Protein AF-A0A7R9AGT5-F1 (afdb_monomer)

pLDDT: mean 91.15, std 7.33, range [51.62, 98.0]

Sequence (104 aa):
MQAQLDRVGCFPYSAVEGAQANDLPNPVPETVKLARQEAFMALASEISTARLQLKVGKRCKVIIDQVSAQGGIGRTMGDAPEIDGVVYIQPATKASKRYRVGDI

Nearest PDB structures (foldseek):
  4jc0-assembly2_B  TM=9.418E-01  e=7.023E-04  Thermotoga maritima
  2qgq-assembly1_A  TM=9.342E-01  e=2.177E-03  Thermotoga maritima MSB8
  2qgq-assembly4_D  TM=9.523E-01  e=7.213E-03  Thermotoga maritima MSB8

Secondary structure (DSSP, 8-state):
-----SS---------TT-GGGGSS-PPPHHHHHHHHHHHHHHHHHHHHHHHHTTTTS---EEEEEEETTEEEEEETT--TTTS--EEEPPPSSTT----TT--

InterPro domains:
  IPR002792 TRAM domain [PF18693] (56-96)
  IPR005840 Ribosomal protein uS12 methylthiotransferase RimO [PTHR43837] (2-94)
  IPR012340 Nucleic acid-binding, OB-fold [G3DSA:2.40.50.140] (57-104)
  IPR023404 Radical SAM, alpha/beta horseshoe [G3DSA:3.80.30.20] (1-56)

Structure (mmCIF, N/CA/C/O backbone):
data_AF-A0A7R9AGT5-F1
#
_entry.id   AF-A0A7R9AGT5-F1
#
loop_
_atom_site.group_PDB
_atom_site.id
_atom_site.type_symbol
_atom_site.label_atom_id
_atom_site.label_alt_id
_atom_site.label_comp_id
_atom_site.label_asym_id
_atom_site.label_entity_id
_atom_site.label_seq_id
_atom_site.pdbx_PDB_ins_code
_atom_site.Cartn_x
_atom_site.Cartn_y
_atom_site.Cartn_z
_atom_site.occupancy
_atom_site.B_iso_or_equiv
_atom_site.auth_seq_id
_atom_site.auth_comp_id
_atom_site.auth_asym_id
_atom_site.auth_atom_id
_atom_site.pdbx_PDB_model_num
ATOM 1 N N . MET A 1 1 ? -0.781 -21.336 10.383 1.00 51.62 1 MET A N 1
ATOM 2 C CA . MET A 1 1 ? -0.254 -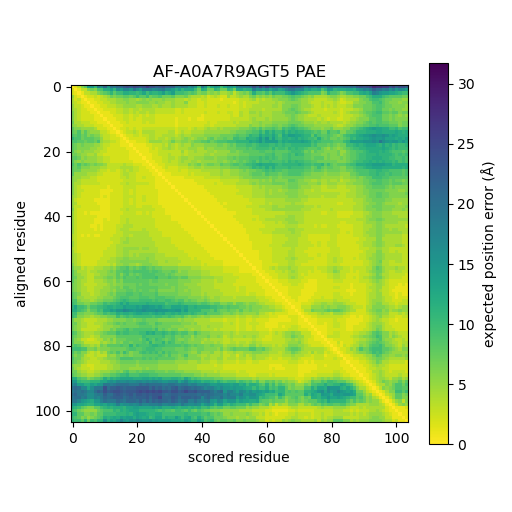20.691 9.159 1.00 51.62 1 MET A CA 1
ATOM 3 C C . MET A 1 1 ? -0.499 -19.194 9.281 1.00 51.62 1 MET A C 1
ATOM 5 O O . MET A 1 1 ? -1.618 -18.832 9.615 1.00 51.62 1 MET A O 1
ATOM 9 N N . GLN A 1 2 ? 0.512 -18.342 9.085 1.00 76.56 2 GLN A N 1
ATOM 10 C CA . GLN A 1 2 ? 0.329 -16.882 9.042 1.00 76.56 2 GLN A CA 1
ATOM 11 C C . GLN A 1 2 ? 0.080 -16.438 7.596 1.00 76.56 2 GLN A C 1
ATOM 13 O O . GLN A 1 2 ? 0.769 -16.892 6.681 1.00 76.56 2 GLN A O 1
ATOM 18 N N . ALA A 1 3 ? -0.915 -15.575 7.387 1.00 81.44 3 ALA A N 1
ATOM 19 C CA . ALA A 1 3 ? -1.191 -14.992 6.080 1.00 81.44 3 ALA A CA 1
ATOM 20 C C . ALA A 1 3 ? -0.148 -13.905 5.769 1.00 81.44 3 ALA A C 1
ATOM 22 O O . ALA A 1 3 ? 0.033 -12.976 6.549 1.00 81.44 3 ALA A O 1
ATOM 23 N N . GLN A 1 4 ? 0.543 -14.026 4.635 1.00 89.56 4 GLN A N 1
ATOM 24 C CA . GLN A 1 4 ? 1.566 -13.077 4.184 1.00 89.56 4 GLN A CA 1
ATOM 25 C C . GLN A 1 4 ? 0.985 -12.207 3.068 1.00 89.56 4 GLN A C 1
ATOM 27 O O . GLN A 1 4 ? 1.164 -12.513 1.891 1.00 89.56 4 GLN A O 1
ATOM 32 N N . LEU A 1 5 ? 0.229 -11.176 3.435 1.00 91.75 5 LEU A N 1
ATOM 33 C CA . LEU A 1 5 ? -0.466 -10.319 2.473 1.00 91.75 5 LEU A CA 1
ATOM 34 C C . LEU A 1 5 ? 0.515 -9.356 1.785 1.00 91.75 5 LEU A C 1
ATOM 36 O O . LEU A 1 5 ? 1.381 -8.785 2.440 1.00 91.75 5 LEU A O 1
ATOM 40 N N . ASP A 1 6 ? 0.375 -9.168 0.468 1.00 88.44 6 ASP A N 1
ATOM 41 C CA . ASP A 1 6 ? 1.175 -8.196 -0.298 1.00 88.44 6 ASP A CA 1
ATOM 42 C C . ASP A 1 6 ? 0.861 -6.752 0.108 1.00 88.44 6 ASP A C 1
ATOM 44 O O . ASP A 1 6 ? 1.765 -5.924 0.229 1.00 88.44 6 ASP A O 1
ATOM 48 N N . ARG 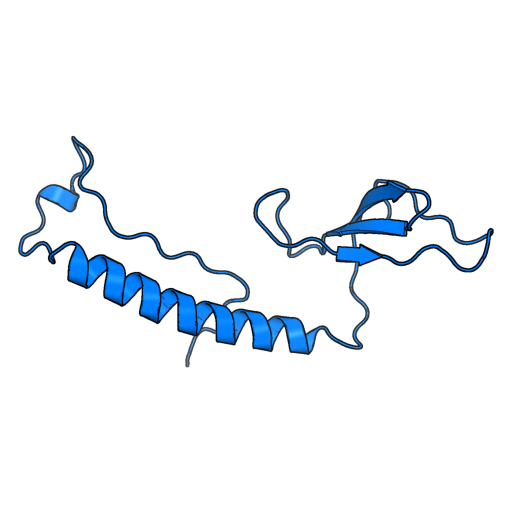A 1 7 ? -0.430 -6.465 0.304 1.00 89.81 7 ARG A N 1
ATOM 49 C CA . ARG A 1 7 ? -0.984 -5.152 0.638 1.00 89.81 7 ARG A CA 1
ATOM 50 C C . ARG A 1 7 ? -2.173 -5.320 1.563 1.00 89.81 7 ARG A C 1
ATOM 52 O O . ARG A 1 7 ? -3.019 -6.182 1.333 1.00 89.81 7 ARG A O 1
ATOM 59 N N . VAL A 1 8 ? -2.236 -4.501 2.602 1.00 93.94 8 VAL A N 1
ATOM 60 C CA . VAL A 1 8 ? -3.356 -4.465 3.541 1.00 93.94 8 VAL A CA 1
ATOM 61 C C . VAL A 1 8 ? -3.439 -3.075 4.161 1.00 93.94 8 VAL A C 1
ATOM 63 O O . VAL A 1 8 ? -2.415 -2.450 4.432 1.00 93.94 8 VAL A O 1
ATOM 66 N N . GLY A 1 9 ? -4.662 -2.596 4.369 1.00 93.44 9 GLY A N 1
ATOM 67 C CA . GLY A 1 9 ? -4.943 -1.386 5.133 1.00 93.44 9 GLY A CA 1
ATOM 68 C C . GLY A 1 9 ? -5.628 -1.736 6.448 1.00 93.44 9 GLY A C 1
ATOM 69 O O . GLY A 1 9 ? -6.387 -2.703 6.524 1.00 93.44 9 GLY A O 1
ATOM 70 N N . CYS A 1 10 ? -5.374 -0.939 7.480 1.00 96.06 10 CYS A N 1
ATOM 71 C CA . CYS A 1 10 ? -6.083 -1.005 8.749 1.00 96.06 10 CYS A CA 1
ATOM 72 C C . CYS A 1 10 ? -6.631 0.378 9.083 1.00 96.06 10 CYS A C 1
ATOM 74 O O . CYS A 1 10 ? -5.887 1.361 9.093 1.00 96.06 10 CYS A O 1
ATOM 76 N N . PHE A 1 11 ? -7.928 0.438 9.370 1.00 95.81 11 PHE A N 1
ATOM 77 C CA . PHE A 1 11 ? -8.626 1.669 9.709 1.00 95.81 11 PHE A CA 1
ATOM 78 C C . PHE A 1 11 ? -9.305 1.491 11.069 1.00 95.81 11 PHE A C 1
ATOM 80 O O . PHE A 1 11 ? -9.969 0.471 11.285 1.00 95.81 11 PHE A O 1
ATOM 87 N N . PRO A 1 12 ? -9.141 2.441 12.004 1.00 94.56 12 PRO A N 1
ATOM 88 C CA . PRO A 1 12 ? -9.788 2.359 13.293 1.00 94.56 12 PRO A CA 1
ATOM 89 C C . PRO A 1 12 ? -11.289 2.576 13.113 1.00 94.56 12 PRO A C 1
ATOM 91 O O . PRO A 1 12 ? -11.732 3.381 12.296 1.00 94.56 12 PRO A O 1
ATOM 94 N N . TYR A 1 13 ? -12.083 1.852 13.899 1.00 93.88 13 TYR A N 1
ATOM 95 C CA . TYR A 1 13 ? -13.531 1.989 13.843 1.00 93.88 13 TYR A CA 1
ATOM 96 C C . TYR A 1 13 ? -13.976 3.398 14.257 1.00 93.88 13 TYR A C 1
ATOM 98 O O . TYR A 1 13 ? -13.660 3.845 15.369 1.00 93.88 13 TYR A O 1
ATOM 106 N N . SER A 1 14 ? -14.767 4.034 13.390 1.00 92.00 14 SER A N 1
ATOM 107 C CA . SER A 1 14 ? -15.440 5.309 13.632 1.00 92.00 14 SER A CA 1
ATOM 108 C C . SER A 1 14 ? -16.949 5.097 13.763 1.00 92.00 14 SER A C 1
ATOM 110 O O . SER A 1 14 ? -17.565 4.443 12.920 1.00 92.00 14 SER A O 1
ATOM 112 N N . ALA A 1 15 ? -17.529 5.645 14.830 1.00 90.31 15 ALA A N 1
ATOM 113 C CA . ALA A 1 15 ? -18.948 5.536 15.154 1.00 90.31 15 ALA A CA 1
ATOM 114 C C . ALA A 1 15 ? -19.768 6.539 14.326 1.00 90.31 15 ALA A C 1
ATOM 116 O O . ALA A 1 15 ? -20.209 7.571 14.827 1.00 90.31 15 ALA A O 1
ATOM 117 N N . VAL A 1 16 ? -19.916 6.264 13.029 1.00 93.31 16 VAL A N 1
ATOM 118 C CA . VAL A 1 16 ? -20.785 7.056 12.148 1.00 93.31 16 VAL A CA 1
ATOM 119 C C . VAL A 1 16 ? -22.256 6.838 12.499 1.00 93.31 16 VAL A C 1
ATOM 121 O O . VAL A 1 16 ? -22.659 5.750 12.925 1.00 93.31 16 VAL A O 1
ATOM 124 N N . GLU A 1 17 ? -23.059 7.888 12.334 1.00 93.88 17 GLU A N 1
ATOM 125 C CA . GLU A 1 17 ? -24.490 7.855 12.627 1.00 93.88 17 GLU A CA 1
ATOM 126 C C . GLU A 1 17 ? -25.189 6.747 11.822 1.00 93.88 17 GLU A C 1
ATOM 128 O O . GLU A 1 17 ? -24.931 6.560 10.633 1.00 93.88 17 GLU A O 1
ATOM 133 N N . GLY A 1 18 ? -26.046 5.971 12.492 1.00 92.50 18 GLY A N 1
ATOM 134 C CA . GLY A 1 18 ? -26.789 4.866 11.880 1.00 92.50 18 GLY A CA 1
ATOM 135 C C . GLY A 1 18 ? -26.015 3.552 11.699 1.00 92.50 18 GLY A C 1
ATOM 136 O O . GLY A 1 18 ? -26.600 2.573 11.236 1.00 92.50 18 GLY A O 1
ATOM 137 N N . ALA A 1 19 ? -24.733 3.468 12.074 1.00 93.19 19 ALA A N 1
ATOM 138 C CA . ALA A 1 19 ? -24.012 2.196 12.026 1.00 93.19 19 ALA A CA 1
ATOM 139 C C . ALA A 1 19 ? -24.497 1.223 13.114 1.00 93.19 19 ALA A C 1
ATOM 141 O O . ALA A 1 19 ? -24.348 1.497 14.300 1.00 93.19 19 ALA A O 1
ATOM 142 N N . GLN A 1 20 ? -24.963 0.032 12.717 1.00 94.50 20 GLN A N 1
ATOM 143 C CA . GLN A 1 20 ? -25.375 -1.040 13.647 1.00 94.50 20 GLN A CA 1
ATOM 144 C C . GLN A 1 20 ? -24.264 -1.462 14.623 1.00 94.50 20 GLN A C 1
ATOM 146 O O . GLN A 1 20 ? -24.528 -1.928 15.725 1.00 94.50 20 GLN A O 1
ATOM 151 N N . ALA A 1 21 ? -22.998 -1.290 14.236 1.00 91.94 21 ALA A N 1
ATOM 152 C CA . ALA A 1 21 ? -21.863 -1.596 15.102 1.00 91.94 21 ALA A C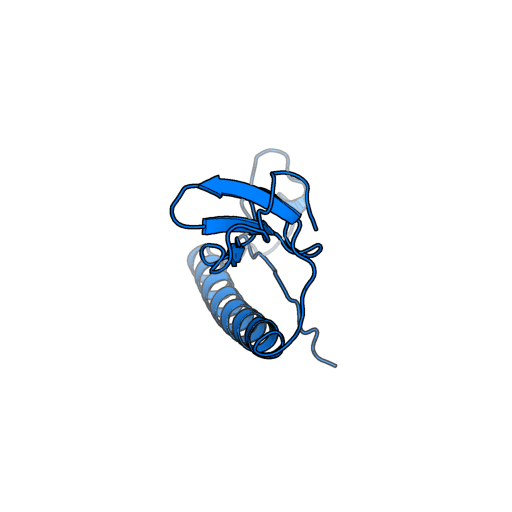A 1
ATOM 153 C C . ALA A 1 21 ? -21.772 -0.676 16.340 1.00 91.94 21 ALA A C 1
ATOM 155 O O . ALA A 1 21 ? -21.083 -1.037 17.293 1.00 91.94 21 ALA A O 1
ATOM 156 N N . ASN A 1 22 ? -22.488 0.458 16.358 1.00 92.19 22 ASN A N 1
ATOM 157 C CA . ASN A 1 22 ? -22.607 1.328 17.532 1.00 92.19 22 ASN A CA 1
ATOM 158 C C . ASN A 1 22 ? -23.362 0.650 18.688 1.00 92.19 22 ASN A C 1
ATOM 160 O O . ASN A 1 22 ? -23.127 0.999 19.842 1.00 92.19 22 ASN A O 1
ATOM 164 N N . ASP A 1 23 ? -24.229 -0.326 18.391 1.00 94.88 23 ASP A N 1
ATOM 165 C CA . ASP A 1 23 ? -25.027 -1.045 19.393 1.00 94.88 23 ASP A CA 1
ATOM 166 C C . ASP A 1 23 ? -24.215 -2.131 20.123 1.00 94.88 23 ASP A C 1
ATOM 168 O O . ASP A 1 23 ? -24.685 -2.740 21.088 1.00 94.88 23 ASP A O 1
ATOM 172 N N . LEU A 1 24 ? -22.986 -2.405 19.669 1.00 93.62 24 LEU A N 1
ATOM 173 C CA . LEU A 1 24 ? -22.116 -3.395 20.290 1.00 93.62 24 LEU A CA 1
ATOM 174 C C . LEU A 1 24 ? -21.568 -2.877 21.632 1.00 93.62 24 LEU A C 1
ATOM 176 O O . LEU A 1 24 ? -21.064 -1.753 21.710 1.00 93.62 24 LEU A O 1
ATOM 180 N N . PRO A 1 25 ? -21.597 -3.697 22.698 1.00 93.56 25 PRO A N 1
ATOM 181 C CA . PRO A 1 25 ? -21.095 -3.285 24.001 1.00 93.56 25 PRO A CA 1
ATOM 182 C C . PRO A 1 25 ? -19.561 -3.192 24.019 1.00 93.56 25 PRO A C 1
ATOM 184 O O . PRO A 1 25 ? -18.865 -3.864 23.259 1.00 93.56 25 PRO A O 1
ATOM 187 N N . ASN A 1 26 ? -19.033 -2.433 24.984 1.00 93.31 26 ASN A N 1
ATOM 188 C CA . ASN A 1 26 ? -17.599 -2.294 25.283 1.00 93.31 26 ASN A CA 1
ATOM 189 C C . ASN A 1 26 ? -16.754 -1.665 24.155 1.00 93.31 26 ASN A C 1
ATOM 191 O O . ASN A 1 26 ? -15.784 -2.277 23.689 1.00 93.31 26 ASN A O 1
ATOM 195 N N . PRO A 1 27 ? -17.058 -0.425 23.729 1.00 93.25 27 PRO A N 1
ATOM 196 C CA . PRO A 1 27 ? -16.180 0.289 22.816 1.00 93.25 27 PRO A CA 1
ATOM 197 C C . PRO A 1 27 ? -14.803 0.494 23.458 1.00 93.25 27 PRO A C 1
ATOM 199 O O . PRO A 1 27 ? -14.678 0.882 24.620 1.00 93.25 27 PRO A O 1
ATOM 202 N N . VAL A 1 28 ? -13.746 0.251 22.686 1.00 95.00 28 VAL A N 1
ATOM 203 C CA . VAL A 1 28 ? -12.381 0.558 23.126 1.00 95.00 28 VAL A CA 1
ATOM 204 C C . VAL A 1 28 ? -12.095 2.060 22.988 1.00 95.00 28 VAL A C 1
ATOM 206 O O . VAL A 1 28 ? -12.543 2.667 22.007 1.00 95.00 28 VAL A O 1
ATOM 209 N N . PRO A 1 29 ? -11.320 2.663 23.911 1.00 96.00 29 PRO A N 1
ATOM 210 C CA . PRO A 1 29 ? -10.879 4.049 23.784 1.00 96.00 29 PRO A CA 1
ATOM 211 C C . PRO A 1 29 ? -10.126 4.295 22.475 1.00 96.00 29 PRO A C 1
ATOM 213 O O . PRO A 1 29 ? -9.438 3.408 21.963 1.00 96.00 29 PRO A O 1
ATOM 216 N N . GLU A 1 30 ? -10.212 5.517 21.955 1.00 95.25 30 GLU A N 1
ATOM 217 C CA . GLU A 1 30 ? -9.544 5.914 20.711 1.00 95.25 30 GLU A CA 1
ATOM 218 C C . GLU A 1 30 ? -8.032 5.666 20.751 1.00 95.25 30 GLU A C 1
ATOM 220 O O . GLU A 1 30 ? -7.473 5.103 19.813 1.00 95.25 30 GLU A O 1
ATOM 225 N N . THR A 1 31 ? -7.388 5.958 21.882 1.00 97.12 31 THR A N 1
ATOM 226 C CA . THR A 1 31 ? -5.955 5.707 22.096 1.00 97.12 31 THR A CA 1
ATOM 227 C C . THR A 1 31 ? -5.577 4.240 21.879 1.00 97.12 31 THR A C 1
ATOM 229 O O . THR A 1 31 ? -4.557 3.946 21.263 1.00 97.12 31 THR A O 1
ATOM 232 N N . VAL A 1 32 ? -6.427 3.304 22.313 1.00 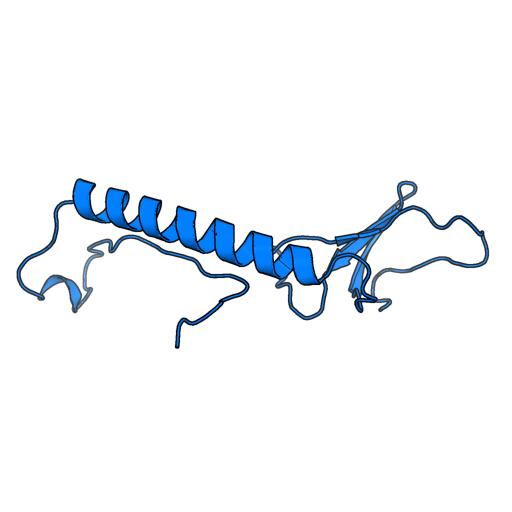97.62 32 VAL A N 1
ATOM 233 C CA . VAL A 1 32 ? -6.221 1.863 22.109 1.00 97.62 32 VAL A CA 1
ATOM 234 C C . VAL A 1 32 ? -6.425 1.482 20.643 1.00 97.62 32 VAL A C 1
ATOM 236 O O . VAL A 1 32 ? -5.683 0.649 20.124 1.00 97.62 32 VAL A O 1
ATOM 239 N N . LYS A 1 33 ? -7.412 2.077 19.956 1.00 96.94 33 LYS A N 1
ATOM 240 C CA . LYS A 1 33 ? -7.637 1.842 18.518 1.00 96.94 33 LYS A CA 1
ATOM 241 C C . LYS A 1 33 ? -6.422 2.276 17.700 1.00 96.94 33 LYS A 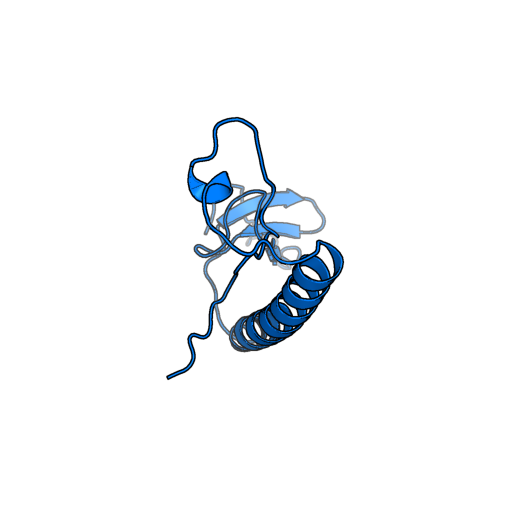C 1
ATOM 243 O O . LYS A 1 33 ? -5.950 1.498 16.876 1.00 96.94 33 LYS A O 1
ATOM 248 N N . LEU A 1 34 ? -5.911 3.478 17.966 1.00 97.31 34 LEU A N 1
ATOM 249 C CA . LEU A 1 34 ? -4.758 4.046 17.270 1.00 97.31 34 LEU A CA 1
ATOM 250 C C . LEU A 1 34 ? -3.484 3.241 17.545 1.00 97.31 34 LEU A C 1
ATOM 252 O O . LEU A 1 34 ? -2.814 2.844 16.599 1.00 97.31 34 LEU A O 1
ATOM 256 N N . ALA A 1 35 ? -3.209 2.882 18.804 1.00 97.94 35 ALA A N 1
ATOM 257 C CA . ALA A 1 35 ? -2.048 2.055 19.147 1.00 97.94 35 ALA A CA 1
ATOM 258 C C . ALA A 1 35 ? -2.076 0.681 18.449 1.00 97.94 35 ALA A C 1
ATOM 260 O O . ALA A 1 35 ? -1.052 0.175 17.991 1.00 97.94 35 ALA A O 1
ATOM 261 N N . ARG A 1 36 ? -3.261 0.064 18.330 1.00 97.94 36 ARG A N 1
ATOM 262 C CA . ARG A 1 36 ? -3.427 -1.202 17.597 1.00 97.94 36 ARG A CA 1
ATOM 263 C C . ARG A 1 36 ? -3.250 -1.028 16.095 1.00 97.94 36 ARG A C 1
ATOM 265 O O . ARG A 1 36 ? -2.631 -1.883 15.469 1.00 97.94 36 ARG A O 1
ATOM 272 N N . GLN A 1 37 ? -3.801 0.043 15.528 1.00 98.00 37 GLN A N 1
ATOM 273 C CA . GLN A 1 37 ? -3.627 0.367 14.116 1.00 98.00 37 GLN A CA 1
ATOM 274 C C . GLN A 1 37 ? -2.141 0.556 13.797 1.00 98.00 37 GLN A C 1
ATOM 276 O O . GLN A 1 37 ? -1.652 -0.045 12.848 1.00 98.00 37 GLN A O 1
ATOM 281 N N . GLU A 1 38 ? -1.418 1.328 14.606 1.00 97.88 38 GLU A N 1
ATOM 282 C CA . GLU A 1 38 ? 0.016 1.568 14.442 1.00 97.88 38 GLU A CA 1
ATOM 283 C C . GLU A 1 38 ? 0.814 0.260 14.485 1.00 97.88 38 GLU A C 1
ATOM 285 O O . GLU A 1 38 ? 1.543 -0.049 13.542 1.00 97.88 38 GLU A O 1
ATOM 290 N N . ALA A 1 39 ? 0.605 -0.563 15.519 1.00 97.81 39 ALA A N 1
ATOM 291 C CA . ALA A 1 39 ? 1.274 -1.856 15.647 1.00 97.81 39 ALA A CA 1
ATOM 292 C C . ALA A 1 39 ? 0.965 -2.798 14.469 1.00 97.81 39 ALA A C 1
ATOM 294 O O . ALA A 1 39 ? 1.855 -3.482 13.960 1.00 97.81 39 ALA A O 1
ATOM 295 N N . PHE A 1 40 ? -0.289 -2.824 14.007 1.00 97.06 40 PHE A N 1
ATOM 296 C CA . PHE A 1 40 ? -0.685 -3.619 12.848 1.00 97.06 40 PHE A CA 1
ATOM 297 C C . PHE A 1 40 ? -0.011 -3.121 11.567 1.00 97.06 40 PHE A C 1
ATOM 299 O O . PHE A 1 40 ? 0.539 -3.921 10.811 1.00 97.06 40 PHE A O 1
ATOM 306 N N . MET A 1 41 ? -0.047 -1.810 11.316 1.00 97.25 41 MET A N 1
ATOM 307 C CA . MET A 1 41 ? 0.517 -1.215 10.106 1.00 97.25 41 MET A CA 1
ATOM 308 C C . MET A 1 41 ? 2.042 -1.356 10.059 1.00 97.25 41 MET A C 1
ATOM 310 O O . MET A 1 41 ? 2.582 -1.580 8.977 1.00 97.25 41 MET A O 1
ATOM 314 N N . ALA A 1 42 ? 2.729 -1.310 11.207 1.00 96.94 42 ALA A N 1
ATOM 315 C CA . ALA A 1 42 ? 4.162 -1.589 11.300 1.00 96.94 42 ALA A CA 1
ATOM 316 C C . ALA A 1 42 ? 4.490 -3.012 10.813 1.00 96.94 42 ALA A C 1
ATOM 318 O O . ALA A 1 42 ? 5.274 -3.182 9.878 1.00 96.94 42 ALA A O 1
ATOM 319 N N . LEU A 1 43 ? 3.804 -4.027 11.351 1.00 96.19 43 LEU A N 1
ATOM 320 C CA . LEU A 1 43 ? 3.987 -5.417 10.925 1.00 96.19 43 LEU A CA 1
ATOM 321 C C . LEU A 1 43 ? 3.597 -5.632 9.452 1.00 96.19 43 LEU A C 1
ATOM 323 O O . LEU A 1 43 ? 4.293 -6.322 8.706 1.00 96.19 43 LEU A O 1
ATOM 327 N N . ALA A 1 44 ? 2.484 -5.042 9.012 1.00 95.88 44 ALA A N 1
ATOM 328 C CA . ALA A 1 44 ? 2.043 -5.128 7.624 1.00 95.88 44 ALA A CA 1
ATOM 329 C C . ALA A 1 44 ? 3.083 -4.543 6.654 1.00 95.88 44 ALA A C 1
ATOM 331 O O . ALA A 1 44 ? 3.328 -5.122 5.593 1.00 95.88 44 ALA A O 1
ATOM 332 N N . SER A 1 45 ? 3.725 -3.433 7.031 1.00 95.06 45 SER A N 1
ATOM 333 C CA . SER A 1 45 ? 4.798 -2.799 6.260 1.00 95.06 45 SER A CA 1
ATOM 334 C C . SER A 1 45 ? 6.028 -3.703 6.133 1.00 95.06 45 SER A C 1
ATOM 336 O O . SER A 1 45 ? 6.566 -3.866 5.033 1.00 95.06 45 SER A O 1
ATOM 338 N N . GLU A 1 46 ? 6.437 -4.365 7.219 1.00 96.31 46 GLU A N 1
ATOM 339 C CA . GLU A 1 46 ? 7.545 -5.331 7.203 1.00 96.31 46 GLU A CA 1
ATOM 340 C C . GLU A 1 46 ? 7.262 -6.501 6.250 1.00 96.31 46 GLU A C 1
ATOM 342 O O . GLU A 1 46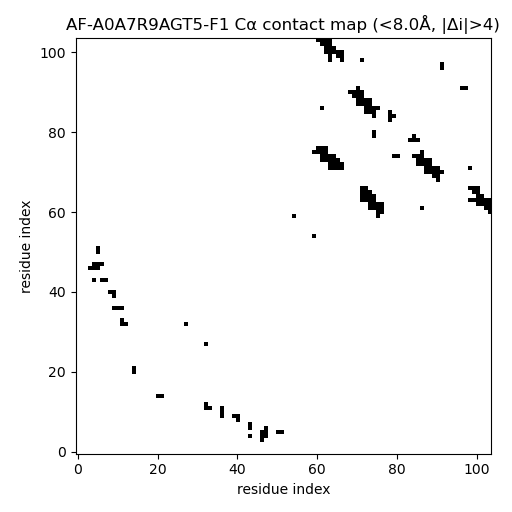 ? 8.096 -6.845 5.406 1.00 96.31 46 GLU A O 1
ATOM 347 N N . ILE A 1 47 ? 6.058 -7.077 6.327 1.00 95.88 47 ILE A N 1
ATOM 348 C CA . ILE A 1 47 ? 5.637 -8.179 5.453 1.00 95.88 47 ILE A CA 1
ATOM 349 C C . ILE A 1 47 ? 5.602 -7.720 3.992 1.00 95.88 47 ILE A C 1
ATOM 351 O O . ILE A 1 47 ? 6.144 -8.404 3.120 1.00 95.88 47 ILE A O 1
ATOM 355 N N . SER A 1 48 ? 5.001 -6.561 3.710 1.00 94.44 48 SER A N 1
ATOM 356 C CA . SER A 1 48 ? 4.926 -6.014 2.351 1.00 94.44 48 SER A CA 1
ATOM 357 C C . SER A 1 48 ? 6.324 -5.771 1.767 1.00 94.44 48 SER A C 1
ATOM 359 O O . SER A 1 48 ? 6.610 -6.177 0.637 1.00 94.44 48 SER A O 1
ATOM 361 N N . THR A 1 49 ? 7.242 -5.227 2.573 1.00 95.06 49 THR A N 1
ATOM 362 C CA . THR A 1 49 ? 8.649 -5.020 2.201 1.00 95.06 49 THR A CA 1
ATOM 363 C C . THR A 1 49 ? 9.341 -6.340 1.863 1.00 95.06 49 THR A C 1
ATOM 365 O O . THR A 1 49 ? 9.951 -6.465 0.798 1.00 95.06 49 THR A O 1
ATOM 368 N N . ALA A 1 50 ? 9.204 -7.363 2.713 1.00 96.00 50 ALA A N 1
ATOM 369 C CA . ALA A 1 50 ? 9.788 -8.679 2.463 1.00 96.00 50 ALA A CA 1
ATOM 370 C C . ALA A 1 50 ? 9.250 -9.309 1.166 1.00 96.00 50 ALA A C 1
ATOM 372 O O . ALA A 1 50 ? 10.009 -9.883 0.382 1.00 96.00 50 ALA A O 1
ATOM 373 N N . ARG A 1 51 ? 7.952 -9.157 0.885 1.00 93.88 51 ARG A N 1
ATOM 374 C CA . ARG A 1 51 ? 7.328 -9.669 -0.344 1.00 93.88 51 ARG A CA 1
ATOM 375 C C . ARG A 1 51 ? 7.785 -8.921 -1.595 1.00 93.88 51 ARG A C 1
ATOM 377 O O . ARG A 1 51 ? 8.043 -9.558 -2.618 1.00 93.88 51 ARG A O 1
ATOM 384 N N . LEU A 1 52 ? 7.952 -7.600 -1.522 1.00 93.69 52 LEU A N 1
ATOM 385 C CA . LEU A 1 52 ? 8.545 -6.811 -2.605 1.00 93.69 52 LEU A CA 1
ATOM 386 C C . LEU A 1 52 ? 10.001 -7.210 -2.861 1.00 93.69 52 LEU A C 1
ATOM 388 O O . LEU A 1 52 ? 10.396 -7.347 -4.020 1.00 93.69 52 LEU A O 1
ATOM 392 N N . GLN A 1 53 ? 10.774 -7.498 -1.811 1.00 95.81 53 GLN A N 1
ATOM 393 C CA . GLN A 1 53 ? 12.155 -7.965 -1.942 1.00 95.81 53 GLN A CA 1
ATOM 394 C C . GLN A 1 53 ? 12.249 -9.270 -2.750 1.00 95.81 53 GLN A C 1
ATOM 396 O O . GLN A 1 53 ? 13.169 -9.437 -3.551 1.00 95.81 53 GLN A O 1
ATOM 401 N N . LEU A 1 54 ? 11.261 -10.167 -2.636 1.00 94.50 54 LEU A N 1
ATOM 402 C CA . LEU A 1 54 ? 11.199 -11.393 -3.442 1.00 94.50 54 LEU A CA 1
ATOM 403 C C . LEU A 1 54 ? 11.014 -11.137 -4.945 1.00 94.50 54 LEU A C 1
ATOM 405 O O . LEU A 1 54 ? 11.175 -12.078 -5.729 1.00 94.50 54 LEU A O 1
ATOM 409 N N . LYS A 1 55 ? 10.640 -9.921 -5.366 1.00 93.19 55 LYS A N 1
ATOM 410 C CA . LYS A 1 55 ? 10.533 -9.531 -6.782 1.00 93.19 55 LYS A CA 1
ATOM 411 C C . LYS A 1 55 ? 11.871 -9.050 -7.358 1.00 93.19 55 LYS A C 1
ATOM 413 O O . LYS A 1 55 ? 12.020 -9.021 -8.579 1.00 93.19 55 LYS A O 1
ATOM 418 N N . VAL A 1 56 ? 12.852 -8.710 -6.521 1.00 95.94 56 VAL A N 1
ATOM 419 C CA . VAL A 1 56 ? 14.170 -8.243 -6.975 1.00 95.94 56 VAL A CA 1
ATOM 420 C C . VAL A 1 56 ? 14.877 -9.342 -7.772 1.00 95.94 56 VAL A C 1
ATOM 422 O O . VAL A 1 56 ? 14.891 -10.509 -7.386 1.00 95.94 56 VAL A O 1
ATOM 425 N N . GLY A 1 57 ? 15.433 -8.969 -8.928 1.00 96.31 57 GLY A N 1
ATOM 426 C CA . GLY A 1 57 ? 16.104 -9.895 -9.847 1.00 96.31 57 GLY A CA 1
ATOM 427 C C . GLY A 1 57 ? 15.162 -10.757 -10.698 1.00 96.31 57 GLY A C 1
ATOM 428 O O . GLY A 1 57 ? 15.633 -11.509 -11.551 1.00 96.31 57 GLY A O 1
ATOM 429 N N . LYS A 1 58 ? 13.840 -10.646 -10.518 1.00 94.56 58 LYS A N 1
ATOM 430 C CA . LYS A 1 58 ? 12.853 -11.361 -11.335 1.00 94.56 58 LYS A CA 1
ATOM 431 C C . LYS A 1 58 ? 12.374 -10.508 -12.503 1.00 94.56 58 LYS A C 1
ATOM 433 O O . LYS A 1 58 ? 12.381 -9.281 -12.461 1.00 94.56 58 LYS A O 1
ATOM 438 N N . ARG A 1 59 ? 11.921 -11.185 -13.560 1.00 93.88 59 ARG A N 1
ATOM 439 C CA . ARG A 1 59 ? 11.204 -10.543 -14.665 1.00 93.88 59 ARG A CA 1
ATOM 440 C C . ARG A 1 59 ? 9.733 -10.416 -14.289 1.00 93.88 59 ARG A C 1
ATOM 442 O O . ARG A 1 59 ? 9.087 -11.422 -14.005 1.00 93.88 59 ARG A O 1
ATOM 449 N N . CYS A 1 60 ? 9.221 -9.195 -14.331 1.00 92.00 60 CYS A N 1
ATOM 450 C CA . CYS A 1 60 ? 7.826 -8.870 -14.060 1.00 92.00 60 CYS A CA 1
ATOM 451 C C . CYS A 1 60 ? 7.213 -8.240 -15.311 1.00 92.00 60 CYS A C 1
ATOM 453 O O . CYS A 1 60 ? 7.887 -7.485 -16.008 1.00 92.00 60 CYS A O 1
ATOM 455 N N . LYS A 1 61 ? 5.945 -8.549 -15.587 1.00 93.94 61 LYS A N 1
ATOM 456 C CA . LYS A 1 61 ? 5.168 -7.847 -16.614 1.00 93.94 61 LYS A CA 1
ATOM 457 C C . LYS A 1 61 ? 4.727 -6.494 -16.064 1.00 93.94 61 LYS A C 1
ATOM 459 O O . LYS A 1 61 ? 4.269 -6.449 -14.917 1.00 93.94 61 LYS A O 1
ATOM 464 N N . VAL A 1 62 ? 4.869 -5.433 -16.855 1.00 94.38 62 VAL A N 1
ATOM 465 C CA . VAL A 1 62 ? 4.587 -4.062 -16.414 1.00 94.38 62 VAL A CA 1
ATOM 466 C C . VAL A 1 62 ? 3.799 -3.348 -17.497 1.00 94.38 62 VAL A C 1
ATOM 468 O O . VAL A 1 62 ? 4.320 -3.120 -18.579 1.00 94.38 62 VAL A O 1
ATOM 471 N N . ILE A 1 63 ? 2.565 -2.966 -17.182 1.00 94.31 63 ILE A N 1
ATOM 472 C CA . ILE A 1 63 ? 1.749 -2.131 -18.059 1.00 94.31 63 ILE A CA 1
ATOM 473 C C . ILE A 1 63 ? 2.291 -0.704 -17.983 1.00 94.31 63 ILE A C 1
ATOM 475 O O . ILE A 1 63 ? 2.437 -0.163 -16.886 1.00 94.31 63 ILE A O 1
ATOM 479 N N . ILE A 1 64 ? 2.597 -0.100 -19.128 1.00 94.12 64 ILE A N 1
ATOM 480 C CA . ILE A 1 64 ? 3.104 1.274 -19.207 1.00 94.12 64 ILE A CA 1
ATOM 481 C C . ILE A 1 64 ? 1.943 2.263 -19.102 1.00 94.12 64 ILE A C 1
ATOM 483 O O . ILE A 1 64 ? 1.098 2.323 -19.993 1.00 94.12 64 ILE A O 1
ATOM 487 N N . ASP A 1 65 ? 1.940 3.086 -18.057 1.00 93.44 65 ASP A N 1
ATOM 488 C CA . ASP A 1 65 ? 0.938 4.138 -17.865 1.00 93.44 65 ASP A CA 1
ATOM 489 C C . ASP A 1 65 ? 1.415 5.479 -18.454 1.00 93.44 65 ASP A C 1
ATOM 491 O O . ASP A 1 65 ? 0.618 6.240 -18.999 1.00 93.44 65 ASP A O 1
ATOM 495 N N . GLN A 1 66 ? 2.719 5.781 -18.377 1.00 93.19 66 GLN A N 1
ATOM 496 C CA . GLN A 1 66 ? 3.303 7.035 -18.871 1.00 93.19 66 GLN A CA 1
ATOM 497 C C . GLN A 1 66 ? 4.706 6.831 -19.454 1.00 93.19 66 GLN A C 1
ATOM 499 O O . GLN A 1 66 ? 5.464 5.965 -19.014 1.00 93.19 66 GLN A O 1
ATOM 504 N N . VAL A 1 67 ? 5.078 7.672 -20.425 1.00 92.44 67 VAL A N 1
ATOM 505 C CA . VAL A 1 67 ? 6.408 7.681 -21.055 1.00 92.44 67 VAL A CA 1
ATOM 506 C C . VAL A 1 67 ? 6.933 9.111 -21.138 1.00 92.44 67 VAL A C 1
ATOM 508 O O . VAL A 1 67 ? 6.233 10.004 -21.610 1.00 92.44 67 VAL A O 1
ATOM 511 N N . SER A 1 68 ? 8.179 9.319 -20.716 1.00 89.31 68 SER A N 1
ATOM 512 C CA . SER A 1 68 ? 8.899 10.592 -20.783 1.00 89.31 68 SER A CA 1
ATOM 513 C C . SER A 1 68 ? 10.337 10.395 -21.278 1.00 89.31 68 SER A C 1
ATOM 515 O O . SER A 1 68 ? 10.791 9.277 -21.528 1.00 89.31 68 SER A O 1
ATOM 517 N N . ALA A 1 69 ? 11.092 11.489 -21.414 1.00 84.50 69 ALA A N 1
ATOM 518 C CA . ALA A 1 69 ? 12.514 11.417 -21.759 1.00 84.50 69 ALA A CA 1
ATOM 519 C C . ALA A 1 69 ? 13.356 10.725 -20.666 1.00 84.50 69 ALA A C 1
ATOM 521 O O . ALA A 1 69 ? 14.421 10.182 -20.952 1.00 84.50 69 ALA A O 1
ATOM 522 N N . GLN A 1 70 ? 12.872 10.733 -19.422 1.00 85.31 70 GLN A N 1
ATOM 523 C CA . GLN A 1 70 ? 13.519 10.139 -18.253 1.00 85.31 70 GLN A CA 1
ATOM 524 C C . GLN A 1 70 ? 13.143 8.667 -18.052 1.00 85.31 70 GLN A C 1
ATOM 526 O O . GLN A 1 70 ? 13.701 8.018 -17.169 1.00 85.31 70 GLN A O 1
ATOM 531 N N . GLY A 1 71 ? 12.247 8.129 -18.880 1.00 90.44 71 GLY A N 1
ATOM 532 C CA . GLY A 1 71 ? 11.909 6.719 -18.894 1.00 90.44 71 GLY A CA 1
ATOM 533 C C . GLY A 1 71 ? 10.407 6.460 -18.930 1.00 90.44 71 GLY A C 1
ATOM 534 O O . GLY A 1 71 ? 9.647 7.225 -19.518 1.00 90.44 71 GLY A O 1
ATOM 535 N N . GLY A 1 72 ? 9.979 5.354 -18.329 1.00 92.62 72 GLY A N 1
ATOM 536 C CA . GLY A 1 72 ? 8.575 4.961 -18.235 1.00 92.62 72 GLY A CA 1
ATOM 537 C C . GLY A 1 72 ? 8.098 4.899 -16.790 1.00 92.62 72 GLY A C 1
ATOM 538 O O . GLY A 1 72 ? 8.875 4.600 -15.884 1.00 92.62 72 GLY A O 1
ATOM 539 N N . ILE A 1 73 ? 6.810 5.144 -16.585 1.00 94.44 73 ILE A N 1
ATOM 540 C CA . ILE A 1 73 ? 6.104 4.840 -15.339 1.00 94.44 73 ILE A CA 1
ATOM 541 C C . ILE A 1 73 ? 5.013 3.837 -15.689 1.00 94.44 73 ILE A C 1
ATOM 543 O O . ILE A 1 73 ? 4.316 3.991 -16.693 1.00 94.44 73 ILE A O 1
ATOM 547 N N . GLY A 1 74 ? 4.883 2.796 -14.882 1.00 94.75 74 GLY A N 1
ATOM 548 C CA . GLY A 1 74 ? 3.884 1.764 -15.093 1.00 94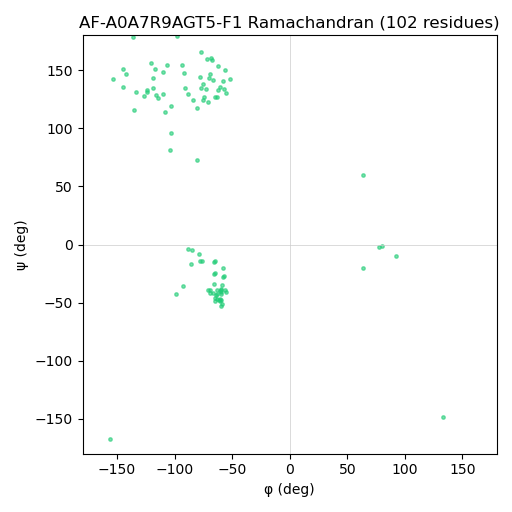.75 74 GLY A CA 1
ATOM 549 C C . GLY A 1 74 ? 3.522 1.034 -13.816 1.00 94.75 74 GLY A C 1
ATOM 550 O O . GLY A 1 74 ? 3.898 1.441 -12.716 1.00 94.75 74 GLY A O 1
ATOM 551 N N . ARG A 1 75 ? 2.815 -0.078 -13.970 1.00 95.69 75 ARG A N 1
ATOM 552 C CA . ARG A 1 75 ? 2.303 -0.898 -12.869 1.00 95.69 75 ARG A CA 1
ATOM 553 C C . ARG A 1 75 ? 2.385 -2.372 -13.218 1.00 95.69 75 ARG A C 1
ATOM 555 O O . ARG A 1 75 ? 2.232 -2.764 -14.375 1.00 95.69 75 ARG A O 1
ATOM 562 N N . THR A 1 76 ? 2.624 -3.219 -12.225 1.00 93.69 76 THR A N 1
ATOM 563 C CA . THR A 1 76 ? 2.462 -4.663 -12.411 1.00 93.69 76 THR A CA 1
ATOM 564 C C . THR A 1 76 ? 0.980 -5.028 -12.379 1.00 93.69 76 THR A C 1
ATOM 566 O O . THR A 1 76 ? 0.143 -4.263 -11.909 1.00 93.69 76 THR A O 1
ATOM 569 N N . MET A 1 77 ? 0.639 -6.240 -12.823 1.00 88.25 77 MET A N 1
ATOM 570 C CA . MET A 1 77 ? -0.740 -6.747 -12.732 1.00 88.25 77 MET A CA 1
ATOM 571 C C . MET A 1 77 ? -1.299 -6.778 -11.301 1.00 88.25 77 MET A C 1
ATOM 573 O O . MET A 1 77 ? -2.509 -6.857 -11.129 1.00 88.25 77 MET A O 1
ATOM 577 N N . GLY A 1 78 ? -0.430 -6.768 -10.286 1.00 87.25 78 GLY A N 1
ATOM 578 C CA . GLY A 1 78 ? -0.846 -6.742 -8.889 1.00 87.25 78 GLY A CA 1
ATOM 579 C C . GLY A 1 78 ? -1.125 -5.342 -8.350 1.00 87.25 78 GLY A C 1
ATOM 580 O O . GLY A 1 78 ? -1.514 -5.251 -7.195 1.00 87.25 78 GLY A O 1
ATOM 581 N N . ASP A 1 79 ? -0.888 -4.280 -9.128 1.00 90.56 79 ASP A N 1
ATOM 582 C CA . ASP A 1 79 ? -0.925 -2.897 -8.647 1.00 90.56 79 ASP A CA 1
ATOM 583 C C . ASP A 1 79 ? -2.162 -2.158 -9.177 1.00 90.56 79 ASP A C 1
ATOM 585 O O . ASP A 1 79 ? -2.300 -1.899 -10.381 1.00 90.56 79 ASP A O 1
ATOM 589 N N . ALA A 1 80 ? -3.063 -1.794 -8.266 1.00 88.62 80 ALA A N 1
ATOM 590 C CA . ALA A 1 80 ? -4.220 -0.966 -8.573 1.00 88.62 80 ALA A CA 1
ATOM 591 C C . ALA A 1 80 ? -3.796 0.466 -8.970 1.00 88.62 80 ALA A C 1
ATOM 593 O O . ALA A 1 80 ? -2.862 1.015 -8.378 1.00 88.62 80 ALA A O 1
ATOM 594 N N . PRO A 1 81 ? -4.464 1.099 -9.955 1.00 86.88 81 PRO A N 1
ATOM 595 C CA . PRO A 1 81 ? -4.219 2.503 -10.280 1.00 86.88 81 PRO A CA 1
ATOM 596 C C . PRO A 1 81 ? -4.452 3.389 -9.051 1.00 86.88 81 PRO A C 1
ATOM 598 O O . PRO A 1 81 ? -5.402 3.146 -8.312 1.00 86.88 81 PRO A O 1
ATOM 601 N N . GLU A 1 82 ? -3.605 4.404 -8.857 1.00 85.06 82 GLU A N 1
ATOM 602 C CA . GLU A 1 82 ? -3.726 5.479 -7.844 1.00 85.06 82 GLU A CA 1
ATOM 603 C C . GLU A 1 82 ? -3.658 5.057 -6.363 1.00 85.06 82 GLU A C 1
ATOM 605 O O . GLU A 1 82 ? -3.356 5.886 -5.508 1.00 85.06 82 GLU A O 1
ATOM 610 N N . ILE A 1 83 ? -3.906 3.785 -6.057 1.00 87.56 83 ILE A N 1
ATOM 611 C CA . ILE A 1 83 ? -3.963 3.237 -4.697 1.00 87.56 83 ILE A CA 1
ATOM 612 C C . ILE A 1 83 ? -2.637 2.561 -4.330 1.00 87.56 83 ILE A C 1
ATOM 614 O O . ILE A 1 83 ? -2.142 2.721 -3.214 1.00 87.56 83 ILE A O 1
ATOM 618 N N . ASP A 1 84 ? -2.064 1.805 -5.269 1.00 90.75 84 ASP A N 1
ATOM 619 C CA . ASP A 1 84 ? -0.854 1.019 -5.050 1.00 90.75 84 ASP A CA 1
ATOM 620 C C . ASP A 1 84 ? 0.411 1.734 -5.557 1.00 90.75 84 ASP A C 1
ATOM 622 O O . ASP A 1 84 ? 0.386 2.842 -6.091 1.00 90.75 84 ASP A O 1
ATOM 626 N N . GLY A 1 85 ? 1.560 1.077 -5.378 1.00 88.94 85 GLY A N 1
ATOM 627 C CA . GLY A 1 85 ? 2.847 1.580 -5.851 1.00 88.94 85 GLY A CA 1
ATOM 628 C C . GLY A 1 85 ? 2.982 1.593 -7.377 1.00 88.94 85 GLY A C 1
ATOM 629 O O . GLY A 1 85 ? 2.312 0.852 -8.096 1.00 88.94 85 GLY A O 1
ATOM 630 N N . VAL A 1 86 ? 3.930 2.399 -7.855 1.00 94.31 86 VAL A N 1
ATOM 631 C CA . VAL A 1 86 ? 4.306 2.501 -9.272 1.00 94.31 86 VAL A CA 1
ATOM 632 C C . VAL A 1 86 ? 5.656 1.837 -9.542 1.00 94.31 86 VAL A C 1
ATOM 634 O O . VAL A 1 86 ? 6.522 1.749 -8.670 1.00 94.31 86 VAL A O 1
ATOM 637 N N . VAL A 1 87 ? 5.853 1.395 -10.779 1.00 94.50 87 VAL A N 1
ATOM 638 C CA . VAL A 1 87 ? 7.117 0.876 -11.300 1.00 94.50 87 VAL A CA 1
ATOM 639 C C . VAL A 1 87 ? 7.767 1.944 -12.169 1.00 94.50 87 VAL A C 1
ATOM 641 O O . VAL A 1 87 ? 7.220 2.339 -13.197 1.00 94.50 87 VAL A O 1
ATOM 644 N N . TYR A 1 88 ? 8.966 2.368 -11.781 1.00 94.19 88 TYR A N 1
ATOM 645 C CA . TYR A 1 88 ? 9.805 3.234 -12.601 1.00 94.19 88 TYR A CA 1
ATOM 646 C C . TYR A 1 88 ? 10.686 2.395 -13.524 1.00 94.19 88 TYR A C 1
ATOM 648 O O . TYR A 1 88 ? 11.384 1.478 -13.086 1.00 94.19 88 TYR A O 1
ATOM 656 N N . ILE A 1 89 ? 10.666 2.728 -14.810 1.00 92.88 89 ILE A N 1
ATOM 657 C CA . ILE A 1 89 ? 11.398 2.037 -15.866 1.00 92.88 89 ILE A CA 1
ATOM 658 C C . ILE A 1 89 ? 12.440 3.000 -16.413 1.00 92.88 89 ILE A C 1
ATOM 660 O O . ILE A 1 89 ? 12.120 4.112 -16.826 1.00 92.88 89 ILE A O 1
ATOM 664 N N . GLN A 1 90 ? 13.696 2.565 -16.438 1.00 91.94 90 GLN A N 1
ATOM 665 C CA . GLN A 1 90 ? 14.792 3.380 -16.955 1.00 91.94 90 GLN A CA 1
ATOM 666 C C . GLN A 1 90 ? 14.610 3.713 -18.448 1.00 91.94 90 GLN A C 1
ATOM 668 O O . GLN A 1 90 ? 13.993 2.931 -19.188 1.00 91.94 90 GLN A O 1
ATOM 673 N N . PRO A 1 91 ? 15.181 4.837 -18.925 1.00 88.06 91 PRO A N 1
ATOM 674 C CA . PRO A 1 91 ? 15.203 5.170 -20.342 1.00 88.06 91 PRO A CA 1
ATOM 675 C C . PRO A 1 91 ? 15.742 4.013 -21.173 1.00 88.06 91 PRO A C 1
ATOM 677 O O . PRO A 1 91 ? 16.690 3.322 -20.785 1.00 88.06 91 PRO A O 1
ATOM 680 N N . ALA A 1 92 ? 15.164 3.812 -22.350 1.00 83.00 92 ALA A N 1
ATOM 681 C CA . ALA A 1 92 ? 15.695 2.818 -23.255 1.00 83.00 92 ALA A CA 1
ATOM 682 C C . ALA A 1 92 ? 17.106 3.195 -23.723 1.00 83.00 92 ALA A C 1
ATOM 684 O O . ALA A 1 92 ? 17.340 4.268 -24.272 1.00 83.00 92 ALA A O 1
ATOM 685 N N . THR A 1 93 ? 18.044 2.264 -23.567 1.00 80.31 93 THR A N 1
ATOM 686 C CA . THR A 1 93 ? 19.448 2.446 -23.967 1.00 80.31 93 THR A CA 1
ATOM 687 C C . THR A 1 93 ? 19.678 2.289 -25.470 1.00 80.31 93 THR A C 1
ATOM 689 O O . THR A 1 93 ? 20.734 2.653 -25.979 1.00 80.31 93 THR A O 1
ATOM 692 N N . LYS A 1 94 ? 18.701 1.741 -26.205 1.00 77.44 94 LYS A N 1
ATOM 693 C CA . LYS A 1 94 ? 18.751 1.567 -27.662 1.00 77.44 94 LYS A CA 1
ATOM 694 C C . LYS A 1 94 ? 17.547 2.238 -28.299 1.00 77.44 94 LYS A C 1
ATOM 696 O O . LYS A 1 94 ? 16.420 1.957 -27.906 1.00 77.44 94 L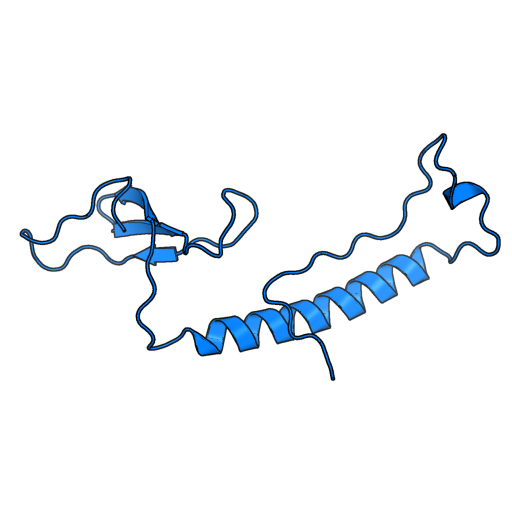YS A O 1
ATOM 701 N N . ALA A 1 95 ? 17.778 3.020 -29.352 1.00 66.88 95 ALA A N 1
ATOM 702 C CA . ALA A 1 95 ? 16.718 3.720 -30.081 1.00 66.88 95 ALA A CA 1
ATOM 703 C C . ALA A 1 95 ? 15.632 2.782 -30.648 1.00 66.88 95 ALA A C 1
ATOM 705 O O . ALA A 1 95 ? 14.483 3.192 -30.785 1.00 66.88 95 ALA A O 1
ATOM 706 N N . SER A 1 96 ? 15.982 1.523 -30.942 1.00 67.56 96 SER A N 1
ATOM 707 C CA . SER A 1 96 ? 15.053 0.499 -31.437 1.00 67.56 96 SER A CA 1
ATOM 708 C C . SER A 1 96 ? 14.131 -0.093 -30.368 1.00 67.56 96 SER A C 1
ATOM 710 O O . SER A 1 96 ? 13.152 -0.749 -30.711 1.00 67.56 96 SER A O 1
ATOM 712 N N . LYS A 1 97 ? 14.411 0.128 -29.080 1.00 68.50 97 LYS A N 1
ATOM 713 C CA . LYS A 1 97 ? 13.524 -0.252 -27.981 1.00 68.50 97 LYS A CA 1
ATOM 714 C C . LYS A 1 97 ? 12.832 1.010 -27.489 1.00 68.50 97 LYS A C 1
ATOM 716 O O . LYS A 1 97 ? 13.397 1.745 -26.701 1.00 68.50 97 LYS A O 1
ATOM 721 N N . ARG A 1 98 ? 11.624 1.291 -27.964 1.00 74.00 98 ARG A N 1
ATOM 722 C CA . ARG A 1 98 ? 10.765 2.333 -27.386 1.00 74.00 98 ARG A CA 1
ATOM 723 C C . ARG A 1 98 ? 9.523 1.657 -26.840 1.00 74.00 98 ARG 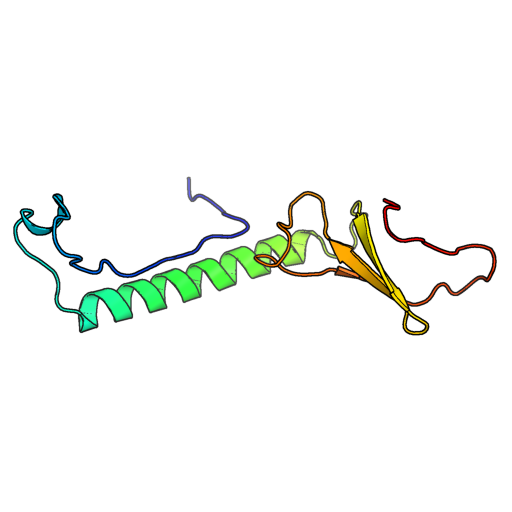A C 1
ATOM 725 O O . ARG A 1 98 ? 8.910 0.884 -27.567 1.00 74.00 98 ARG A O 1
ATOM 732 N N . TYR A 1 99 ? 9.193 1.943 -25.591 1.00 82.94 99 TYR A N 1
ATOM 733 C CA . TYR A 1 99 ? 7.920 1.564 -24.990 1.00 82.94 99 TYR A CA 1
ATOM 734 C C . TYR A 1 99 ? 6.909 2.700 -25.177 1.00 82.94 99 TYR A C 1
ATOM 736 O O . TYR A 1 99 ? 7.284 3.875 -25.231 1.00 82.94 99 TYR A O 1
ATOM 744 N N . ARG A 1 100 ? 5.637 2.338 -25.326 1.00 89.25 100 ARG A N 1
ATOM 745 C CA . ARG A 1 100 ? 4.483 3.226 -25.486 1.00 89.25 100 ARG A CA 1
ATOM 746 C C . ARG A 1 100 ? 3.499 2.972 -24.351 1.00 89.25 100 ARG A C 1
ATOM 748 O O . ARG A 1 100 ? 3.476 1.890 -23.775 1.00 89.25 100 ARG A O 1
ATOM 755 N N . VAL A 1 101 ? 2.675 3.971 -24.051 1.00 91.38 101 VAL A N 1
ATOM 756 C CA . VAL A 1 101 ? 1.557 3.803 -23.114 1.00 91.38 101 VAL A CA 1
ATOM 757 C C . VAL A 1 101 ? 0.671 2.646 -23.588 1.00 91.38 101 VAL A C 1
ATOM 759 O O . VAL A 1 101 ? 0.313 2.591 -24.765 1.00 91.38 101 VAL A O 1
ATOM 762 N N . GLY A 1 102 ? 0.352 1.728 -22.676 1.00 90.00 102 GLY A N 1
ATOM 763 C CA . GLY A 1 102 ? -0.413 0.507 -22.934 1.00 90.00 102 GLY A CA 1
ATOM 764 C C . GLY A 1 102 ? 0.413 -0.745 -23.262 1.00 90.00 102 GLY A C 1
ATOM 765 O O . GLY A 1 102 ? -0.159 -1.835 -23.267 1.00 90.00 102 GLY A O 1
ATOM 766 N N . ASP A 1 103 ? 1.726 -0.631 -23.498 1.00 90.62 103 ASP A N 1
ATOM 767 C CA . ASP A 1 103 ? 2.605 -1.802 -23.677 1.00 90.62 103 ASP A CA 1
ATOM 768 C C . ASP A 1 103 ? 2.747 -2.608 -22.363 1.00 90.62 103 ASP A C 1
ATOM 770 O O . ASP A 1 103 ? 2.526 -2.059 -21.281 1.00 90.62 103 ASP A O 1
ATOM 774 N N . ILE A 1 104 ? 3.132 -3.896 -22.454 1.00 87.94 104 ILE A N 1
ATOM 775 C CA . ILE A 1 104 ? 3.346 -4.831 -21.318 1.00 87.94 104 ILE A CA 1
ATOM 776 C C . ILE A 1 104 ? 4.735 -5.478 -21.353 1.00 87.94 104 ILE A C 1
ATOM 778 O O . ILE A 1 104 ? 5.149 -5.908 -22.455 1.00 87.94 104 ILE A O 1
#

Foldseek 3Di:
DDDLDLDDADDFDDDDPPDPCVVDPDDDDPVVSVVVRVVVVVVNVVSNVVVVVVCPPPDFDWQFQDADQQGTKTHGPVADPPPGDIDGGGHDPDPVDDDDHGHD

Organism: NCBI:txid69355

Solvent-accessible surface area (backbone atoms only — not comparable to full-atom values): 6690 Å² total; per-residue (Å²): 136,84,87,83,57,73,76,87,87,78,78,68,94,73,87,55,89,90,47,74,74,67,76,53,82,82,81,76,56,67,71,59,42,51,55,49,41,52,57,49,50,53,52,49,48,54,48,22,49,55,55,55,55,71,49,64,97,57,93,76,65,39,40,26,72,41,72,57,94,80,17,36,38,24,26,40,91,89,37,52,83,95,77,47,72,76,41,81,38,75,50,65,92,43,91,88,53,73,83,51,68,73,42,103

Mean predicted aligned error: 5.57 Å

Radius of gyration: 20.3 Å; Cα contacts (8 Å, |Δi|>4): 102; chains: 1; bounding box: 46×32×57 Å